Protein AF-A0A3P8KNN4-F1 (afdb_monomer_lite)

pLDDT: mean 94.52, std 4.61, range [65.12, 98.5]

Structure (mmCIF, N/CA/C/O backbone):
data_AF-A0A3P8KNN4-F1
#
_entry.id   AF-A0A3P8KNN4-F1
#
loop_
_atom_site.group_PDB
_atom_site.id
_atom_site.type_symbol
_atom_site.label_atom_id
_atom_site.label_alt_id
_atom_site.label_comp_id
_atom_site.label_asym_id
_atom_site.label_entity_id
_atom_site.label_seq_id
_atom_site.pdbx_PDB_ins_code
_atom_site.Cartn_x
_atom_site.Cartn_y
_atom_site.Cartn_z
_atom_site.occupancy
_atom_site.B_iso_or_equiv
_atom_site.auth_seq_id
_atom_site.auth_comp_id
_atom_site.auth_asym_id
_atom_site.auth_atom_id
_atom_site.pdbx_PDB_model_num
ATOM 1 N N . MET A 1 1 ? -0.830 -8.391 1.199 1.00 89.06 1 MET A N 1
ATOM 2 C CA . MET A 1 1 ? -1.633 -7.239 0.735 1.00 89.06 1 MET A CA 1
ATOM 3 C C . MET A 1 1 ? -1.130 -6.833 -0.636 1.00 89.06 1 MET A C 1
ATOM 5 O O . MET A 1 1 ? 0.076 -6.742 -0.816 1.00 89.06 1 MET A O 1
ATOM 9 N N . LEU A 1 2 ? -2.042 -6.671 -1.586 1.00 93.25 2 LEU A N 1
ATOM 10 C CA . LEU A 1 2 ? -1.797 -6.259 -2.965 1.00 93.25 2 LEU A CA 1
ATOM 11 C C . LEU A 1 2 ? -2.059 -4.754 -3.074 1.00 93.25 2 LEU A C 1
ATOM 13 O O . LEU A 1 2 ? -2.987 -4.263 -2.436 1.00 93.25 2 LEU A O 1
ATOM 17 N N . VAL A 1 3 ? -1.254 -4.030 -3.850 1.00 94.69 3 VAL A N 1
ATOM 18 C CA . VAL A 1 3 ? -1.303 -2.560 -3.957 1.00 94.69 3 VAL A CA 1
ATOM 19 C C . VAL A 1 3 ? -1.286 -2.149 -5.423 1.00 94.69 3 VAL A C 1
ATOM 21 O O . VAL A 1 3 ? -0.626 -2.799 -6.237 1.00 94.69 3 VAL A O 1
ATOM 24 N N . GLY A 1 4 ? -1.998 -1.075 -5.754 1.00 92.12 4 GLY A N 1
ATOM 25 C CA . GLY A 1 4 ? -1.993 -0.513 -7.096 1.00 92.12 4 GLY A CA 1
ATOM 26 C C . GLY A 1 4 ? -2.637 -1.462 -8.094 1.00 92.12 4 GLY A C 1
ATOM 27 O O . GLY A 1 4 ? -3.612 -2.141 -7.770 1.00 92.12 4 GLY A O 1
ATOM 28 N N . ARG A 1 5 ? -2.042 -1.594 -9.279 1.00 91.19 5 ARG A N 1
ATOM 29 C CA . ARG A 1 5 ? -2.497 -2.558 -10.301 1.00 91.19 5 ARG A CA 1
ATOM 30 C C . ARG A 1 5 ? -2.572 -3.996 -9.796 1.00 91.19 5 ARG A C 1
ATOM 32 O O . ARG A 1 5 ? -3.479 -4.730 -10.164 1.00 91.19 5 ARG A O 1
ATOM 39 N N . ALA A 1 6 ? -1.670 -4.406 -8.900 1.00 90.19 6 ALA A N 1
ATOM 40 C CA . ALA A 1 6 ? -1.710 -5.759 -8.347 1.00 90.19 6 ALA A CA 1
ATOM 41 C C . ALA A 1 6 ? -2.994 -6.023 -7.540 1.00 90.19 6 ALA A C 1
ATOM 43 O O . ALA A 1 6 ? -3.384 -7.176 -7.371 1.00 90.19 6 ALA A O 1
ATOM 44 N N . SER A 1 7 ? -3.660 -4.972 -7.044 1.00 93.25 7 SER A N 1
ATOM 45 C CA . SER A 1 7 ? -4.926 -5.107 -6.323 1.00 93.25 7 SER A CA 1
ATOM 46 C C . SER A 1 7 ? -6.096 -5.524 -7.213 1.00 93.25 7 SER A C 1
ATOM 48 O O . SER A 1 7 ? -7.048 -6.072 -6.676 1.00 93.25 7 SER A O 1
ATOM 50 N N . GLU A 1 8 ? -6.016 -5.373 -8.541 1.00 90.94 8 GLU A N 1
ATOM 51 C CA . GLU A 1 8 ? -7.066 -5.811 -9.480 1.00 90.94 8 GLU A CA 1
ATOM 52 C C . GLU A 1 8 ? -7.315 -7.327 -9.421 1.00 90.94 8 GLU A C 1
ATOM 54 O O . GLU A 1 8 ? -8.420 -7.791 -9.685 1.00 90.94 8 GLU A O 1
ATOM 59 N N . GLY A 1 9 ? -6.298 -8.105 -9.038 1.00 91.94 9 GLY A N 1
ATOM 60 C CA . GLY A 1 9 ? -6.416 -9.550 -8.843 1.00 91.94 9 GLY A CA 1
ATOM 61 C C . GLY A 1 9 ? -6.905 -9.966 -7.453 1.00 91.94 9 GLY A C 1
ATOM 62 O O . GLY A 1 9 ? -6.995 -11.163 -7.186 1.00 91.94 9 GLY A O 1
ATOM 63 N N . ALA A 1 10 ? -7.160 -9.026 -6.539 1.00 94.06 10 ALA A N 1
ATOM 64 C CA . ALA A 1 10 ? -7.597 -9.345 -5.185 1.00 94.06 10 ALA A CA 1
ATOM 65 C C . ALA A 1 10 ? -9.066 -9.786 -5.166 1.00 94.06 10 ALA A C 1
ATOM 67 O O . ALA A 1 10 ? -9.907 -9.186 -5.829 1.00 94.06 10 ALA A O 1
ATOM 68 N N . ALA A 1 11 ? -9.415 -10.765 -4.328 1.00 94.38 11 ALA A N 1
ATOM 69 C CA . ALA A 1 11 ? -10.823 -11.111 -4.124 1.00 94.38 11 ALA A CA 1
ATOM 70 C C . ALA A 1 11 ? -11.633 -9.960 -3.493 1.00 94.38 11 ALA A C 1
ATOM 72 O O . ALA A 1 11 ? -12.857 -9.913 -3.619 1.00 94.38 11 ALA A O 1
ATOM 73 N N . ARG A 1 12 ? -10.962 -9.042 -2.782 1.00 91.88 12 ARG A N 1
ATOM 74 C CA . ARG A 1 12 ? -11.549 -7.807 -2.248 1.00 91.88 12 ARG A CA 1
ATOM 75 C C . ARG A 1 12 ? -10.593 -6.636 -2.440 1.00 91.88 12 ARG A C 1
ATOM 77 O O . ARG A 1 12 ? -9.428 -6.729 -2.046 1.00 91.88 12 ARG A O 1
ATOM 84 N N . CYS A 1 13 ? -11.121 -5.539 -2.978 1.00 94.88 13 CYS A N 1
ATOM 85 C CA . CYS A 1 13 ? -10.400 -4.292 -3.217 1.00 94.88 13 CYS A CA 1
ATOM 86 C C . CYS A 1 13 ? -10.998 -3.153 -2.390 1.00 94.88 13 CYS A C 1
ATOM 88 O O . CYS A 1 13 ? -12.208 -3.080 -2.175 1.00 94.88 13 CYS A O 1
ATOM 90 N N . TYR A 1 14 ? -10.129 -2.246 -1.976 1.00 96.50 14 TYR A N 1
ATOM 91 C CA . TYR A 1 14 ? -10.417 -1.079 -1.162 1.00 96.50 14 TYR A CA 1
ATOM 92 C C . TYR A 1 14 ? -9.607 0.102 -1.690 1.00 96.50 14 TYR A C 1
ATOM 94 O O . TYR A 1 14 ? -8.619 -0.075 -2.404 1.00 96.50 14 TYR A O 1
ATOM 102 N N . GLN A 1 15 ? -10.004 1.307 -1.296 1.00 97.31 15 GLN A N 1
ATOM 103 C CA . GLN A 1 15 ? -9.280 2.532 -1.605 1.00 97.31 15 GLN A CA 1
ATOM 104 C C . GLN A 1 15 ? -8.919 3.249 -0.307 1.00 97.31 15 GLN A C 1
ATOM 106 O O . GLN A 1 15 ? -9.750 3.362 0.594 1.00 97.31 15 GLN A O 1
ATOM 111 N N . GLY A 1 16 ? -7.683 3.723 -0.204 1.00 97.44 16 GLY A N 1
ATOM 112 C CA . GLY A 1 16 ? -7.192 4.474 0.951 1.00 97.44 16 GLY A CA 1
ATOM 113 C C . GLY A 1 16 ? -6.251 5.589 0.527 1.00 97.44 16 GLY A C 1
ATOM 114 O O . GLY A 1 16 ? -5.900 5.690 -0.647 1.00 97.44 16 GLY A O 1
ATOM 115 N N . ASN A 1 17 ? -5.841 6.423 1.476 1.00 98.25 17 ASN A N 1
ATOM 116 C CA . ASN A 1 17 ? -4.956 7.558 1.226 1.00 98.25 17 ASN A CA 1
ATOM 117 C C . ASN A 1 17 ? -3.553 7.267 1.745 1.00 98.25 17 ASN A C 1
ATOM 119 O O . ASN A 1 17 ? -3.378 6.843 2.884 1.00 98.25 17 ASN A O 1
ATOM 123 N N . ILE A 1 18 ? -2.537 7.524 0.931 1.00 98.12 18 ILE A N 1
ATOM 124 C CA . ILE A 1 18 ? -1.146 7.400 1.349 1.00 98.12 18 ILE A CA 1
ATOM 125 C C . ILE A 1 18 ? -0.825 8.576 2.261 1.00 98.12 18 ILE A C 1
ATOM 127 O O . ILE A 1 18 ? -0.823 9.728 1.837 1.00 98.12 18 ILE A O 1
ATOM 131 N N . VAL A 1 19 ? -0.516 8.287 3.517 1.00 98.31 19 VAL A N 1
ATOM 132 C CA . VAL A 1 19 ? -0.096 9.302 4.490 1.00 98.31 19 VAL A CA 1
ATOM 133 C C . VAL A 1 19 ? 1.417 9.490 4.444 1.00 98.31 19 VAL A C 1
ATOM 135 O O . VAL A 1 19 ? 1.924 10.595 4.604 1.00 98.31 19 VAL A O 1
ATOM 138 N N . MET A 1 20 ? 2.151 8.407 4.193 1.00 97.94 20 MET A N 1
ATOM 139 C CA . MET A 1 20 ? 3.608 8.399 4.115 1.00 97.94 20 MET A CA 1
ATOM 140 C C . MET A 1 20 ? 4.066 7.234 3.238 1.00 97.94 20 MET A C 1
ATOM 142 O O . MET A 1 20 ? 3.434 6.177 3.208 1.00 97.94 20 MET A O 1
ATOM 146 N N . SER A 1 21 ? 5.214 7.388 2.589 1.00 97.50 21 SER A N 1
ATOM 147 C CA . SER A 1 21 ? 5.947 6.277 1.993 1.00 97.50 21 SER A CA 1
ATOM 148 C C . SER A 1 21 ? 7.440 6.394 2.274 1.00 97.50 21 SER A C 1
ATOM 150 O O . SER A 1 21 ? 7.977 7.482 2.475 1.00 97.50 21 SER A O 1
ATOM 152 N N . THR A 1 22 ? 8.126 5.256 2.322 1.00 97.69 22 THR A N 1
ATOM 153 C CA . THR A 1 22 ? 9.586 5.206 2.432 1.00 97.69 22 THR A CA 1
ATOM 154 C C . THR A 1 22 ? 10.146 4.044 1.624 1.00 97.69 22 THR A C 1
ATOM 156 O O . THR A 1 22 ? 9.503 3.000 1.499 1.00 97.69 22 THR A O 1
ATOM 159 N N . PHE A 1 23 ? 11.3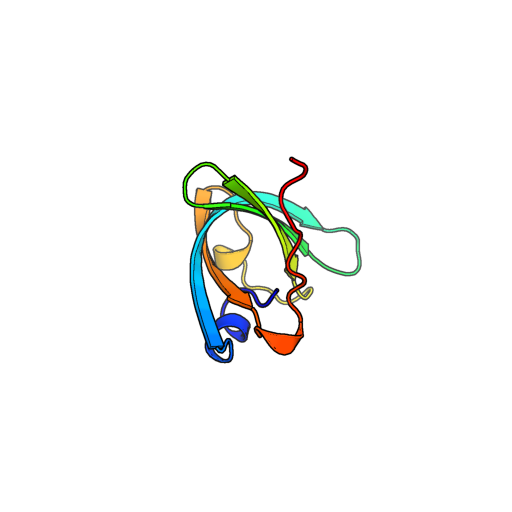42 4.221 1.069 1.00 96.62 23 PHE A N 1
ATOM 160 C CA . PHE A 1 23 ? 12.046 3.197 0.307 1.00 96.62 23 PHE A CA 1
ATOM 161 C C . PHE A 1 23 ? 13.184 2.615 1.142 1.00 96.62 23 PHE A C 1
ATOM 163 O O . PHE A 1 23 ? 14.045 3.348 1.621 1.00 96.62 23 PHE A O 1
ATOM 170 N N . CYS A 1 24 ? 13.207 1.293 1.312 1.00 93.06 24 CYS A N 1
ATOM 171 C CA . CYS A 1 24 ? 14.220 0.619 2.133 1.00 93.06 24 CYS A CA 1
ATOM 172 C C . CYS A 1 24 ? 15.384 0.016 1.326 1.00 93.06 24 CYS A C 1
ATOM 174 O O . CYS A 1 24 ? 16.175 -0.739 1.883 1.00 93.06 24 CYS A O 1
ATOM 176 N N . GLY A 1 25 ? 15.467 0.286 0.019 1.00 91.69 25 GLY A N 1
ATOM 177 C CA . GLY A 1 25 ? 16.448 -0.327 -0.885 1.00 91.69 25 GLY A CA 1
ATOM 178 C C . GLY A 1 25 ? 15.924 -1.545 -1.652 1.00 91.69 25 GLY A C 1
ATOM 179 O O . GLY A 1 25 ? 16.452 -1.851 -2.715 1.00 91.69 25 GLY A O 1
ATOM 180 N N . LEU A 1 26 ? 14.870 -2.209 -1.157 1.00 95.38 26 LEU A N 1
ATOM 181 C CA . LEU A 1 26 ? 14.290 -3.416 -1.777 1.00 95.38 26 LEU A CA 1
ATOM 182 C C . LEU A 1 26 ? 12.804 -3.292 -2.132 1.00 95.38 26 LEU A C 1
ATOM 184 O O . LEU A 1 26 ? 12.329 -3.972 -3.035 1.00 95.38 26 LEU A O 1
ATOM 188 N N . HIS A 1 27 ? 12.056 -2.462 -1.410 1.00 96.44 27 HIS A N 1
ATOM 189 C CA . HIS A 1 27 ? 10.635 -2.229 -1.644 1.00 96.44 27 HIS A CA 1
ATOM 190 C C . HIS A 1 27 ? 10.212 -0.882 -1.060 1.00 96.44 27 HIS A C 1
ATOM 192 O O . HIS A 1 27 ? 10.907 -0.291 -0.222 1.00 96.44 27 HIS A O 1
ATOM 198 N N . TRP A 1 28 ? 9.035 -0.425 -1.466 1.00 97.38 28 TRP A N 1
ATOM 199 C CA . TRP A 1 28 ? 8.340 0.661 -0.797 1.00 97.38 28 TRP A CA 1
ATOM 200 C C . TRP A 1 28 ? 7.594 0.129 0.419 1.00 97.38 28 TRP A C 1
ATOM 202 O O . TRP A 1 28 ? 6.938 -0.909 0.351 1.00 97.38 28 TRP A O 1
ATOM 212 N N . LYS A 1 29 ? 7.679 0.860 1.527 1.00 97.69 29 LYS A N 1
ATOM 213 C CA . LYS A 1 29 ? 6.772 0.729 2.665 1.00 97.69 29 LYS A CA 1
ATOM 214 C C . LYS A 1 29 ? 5.790 1.885 2.588 1.00 97.69 29 LYS A C 1
ATOM 216 O O . LYS A 1 29 ? 6.206 3.042 2.651 1.00 97.69 29 LYS A O 1
ATOM 221 N N . LEU A 1 30 ? 4.514 1.572 2.426 1.00 97.94 30 LEU A N 1
ATOM 222 C CA . LEU A 1 30 ? 3.437 2.549 2.352 1.00 97.94 30 LEU A CA 1
ATOM 223 C C . LEU A 1 30 ? 2.659 2.532 3.659 1.00 97.94 30 LEU A C 1
ATOM 225 O O . LEU A 1 30 ? 2.336 1.459 4.170 1.00 97.94 30 LEU A O 1
ATOM 229 N N . LEU A 1 31 ? 2.340 3.715 4.163 1.00 98.25 31 LEU A N 1
ATOM 230 C CA . LEU A 1 31 ? 1.402 3.909 5.253 1.00 98.25 31 LEU A CA 1
ATOM 231 C C . LEU A 1 31 ? 0.109 4.475 4.665 1.00 98.25 31 LEU A C 1
ATOM 233 O O . LEU A 1 31 ? 0.113 5.572 4.104 1.00 98.25 31 LEU A O 1
ATOM 237 N N . ILE A 1 32 ? -0.972 3.710 4.773 1.00 98.50 32 ILE A N 1
ATOM 238 C CA . ILE A 1 32 ? -2.257 3.981 4.132 1.00 98.50 32 ILE A CA 1
ATOM 239 C C . ILE A 1 32 ? -3.305 4.204 5.219 1.00 98.50 32 ILE A C 1
ATOM 241 O O . ILE A 1 32 ? -3.445 3.378 6.116 1.00 98.50 32 ILE A O 1
ATOM 245 N N . GLU A 1 33 ? -4.044 5.301 5.139 1.00 98.31 33 GLU A N 1
ATOM 246 C CA . GLU A 1 33 ? -5.245 5.524 5.940 1.00 98.31 33 GLU A CA 1
ATOM 247 C C . GLU A 1 33 ? -6.470 4.992 5.187 1.00 98.31 33 GLU A C 1
ATOM 249 O O . GLU A 1 33 ? -6.629 5.224 3.984 1.00 98.31 33 GLU A O 1
ATOM 254 N N . HIS A 1 34 ? -7.318 4.250 5.893 1.00 97.75 34 HIS A N 1
ATOM 255 C CA . HIS A 1 34 ? -8.608 3.792 5.401 1.00 97.75 34 HIS A CA 1
ATOM 256 C C . HIS A 1 34 ? -9.601 3.672 6.559 1.00 97.75 34 HIS A C 1
ATOM 258 O O . HIS A 1 34 ? -9.391 2.879 7.476 1.00 97.75 34 HIS A O 1
ATOM 264 N N . GLN A 1 35 ? -10.704 4.422 6.493 1.00 96.38 35 GLN A N 1
ATOM 265 C CA . GLN A 1 35 ? -11.797 4.371 7.477 1.00 96.38 35 GLN A CA 1
ATOM 266 C C . GLN A 1 35 ? -11.328 4.587 8.929 1.00 96.38 35 GLN A C 1
ATOM 268 O O . GLN A 1 35 ? -11.799 3.932 9.857 1.00 96.38 35 GLN A O 1
ATOM 273 N N . GLY A 1 36 ? -10.381 5.502 9.135 1.00 96.44 36 GLY A N 1
ATOM 274 C CA . GLY A 1 36 ? -9.804 5.804 10.445 1.00 96.44 36 GLY A CA 1
ATOM 275 C C . GLY A 1 36 ? -8.774 4.781 10.930 1.00 96.44 36 GLY A C 1
ATOM 276 O O . GLY A 1 36 ? -8.272 4.913 12.046 1.00 96.44 36 GLY A O 1
ATOM 277 N N . GLN A 1 37 ? -8.437 3.775 10.120 1.00 96.81 37 GLN A N 1
ATOM 278 C CA . GLN A 1 37 ? -7.405 2.789 10.422 1.00 96.81 37 GLN A CA 1
ATOM 279 C C . GLN A 1 37 ? -6.139 3.049 9.610 1.00 96.81 37 GLN A C 1
ATOM 281 O O . GLN A 1 37 ? -6.190 3.427 8.440 1.00 96.81 37 GLN A O 1
ATOM 286 N N . MET A 1 38 ? -4.990 2.790 10.235 1.00 97.69 38 MET A N 1
ATOM 287 C CA . MET A 1 38 ? -3.685 2.866 9.585 1.00 97.69 38 MET A CA 1
ATOM 288 C C . MET A 1 38 ? -3.226 1.469 9.170 1.00 97.69 38 MET A C 1
ATOM 290 O O . MET A 1 38 ? -3.119 0.562 9.994 1.00 97.69 38 MET A O 1
ATOM 294 N N . LEU A 1 39 ? -2.921 1.313 7.889 1.00 97.00 39 LEU A N 1
ATOM 295 C CA . LEU A 1 39 ? -2.494 0.074 7.256 1.00 97.00 39 LEU A CA 1
ATOM 296 C C . LEU A 1 39 ? -1.066 0.232 6.734 1.00 97.00 39 LEU A C 1
ATOM 298 O O . LEU A 1 39 ? -0.698 1.281 6.207 1.00 97.00 39 LEU A O 1
ATOM 302 N N . VAL A 1 40 ? -0.266 -0.829 6.833 1.00 96.75 40 VAL A N 1
ATOM 303 C CA . VAL A 1 40 ? 1.088 -0.864 6.266 1.00 96.75 40 VAL A CA 1
ATOM 304 C C . VAL A 1 40 ? 1.126 -1.832 5.094 1.00 96.75 40 VAL A C 1
ATOM 306 O O . VAL A 1 40 ? 0.745 -2.996 5.224 1.00 96.75 40 VAL A O 1
ATOM 309 N N . ALA A 1 41 ? 1.618 -1.354 3.954 1.00 96.50 41 ALA A N 1
ATOM 310 C CA . ALA A 1 41 ? 1.809 -2.145 2.747 1.00 96.50 41 ALA A CA 1
ATOM 311 C C . ALA A 1 41 ? 3.278 -2.203 2.344 1.00 96.50 41 ALA A C 1
ATOM 313 O O . ALA A 1 41 ? 4.004 -1.219 2.471 1.00 96.50 41 ALA A O 1
ATOM 314 N N . TYR A 1 42 ? 3.678 -3.335 1.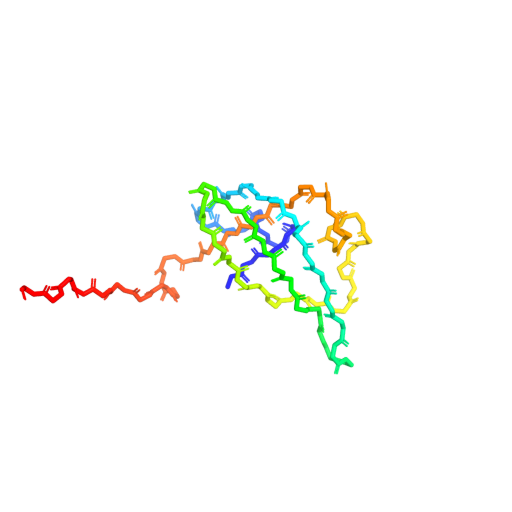776 1.00 95.31 42 TYR A N 1
ATOM 315 C CA . TYR A 1 42 ? 4.944 -3.474 1.070 1.00 95.31 42 TYR A CA 1
ATOM 316 C C . TYR A 1 42 ? 4.652 -3.572 -0.421 1.00 95.31 42 TYR A C 1
ATOM 318 O O . TYR A 1 42 ? 3.826 -4.390 -0.825 1.00 95.31 42 TYR A O 1
ATOM 326 N N . ALA A 1 43 ? 5.308 -2.739 -1.222 1.00 95.56 43 ALA A N 1
ATOM 327 C CA . ALA A 1 43 ? 5.071 -2.659 -2.657 1.00 95.56 43 ALA A CA 1
ATOM 328 C C . ALA A 1 43 ? 6.387 -2.728 -3.449 1.00 95.56 43 ALA A C 1
ATOM 330 O O . ALA A 1 43 ? 7.428 -2.296 -2.943 1.00 95.56 43 ALA A O 1
ATOM 331 N N . PRO A 1 44 ? 6.370 -3.288 -4.669 1.00 94.19 44 PRO A N 1
ATOM 332 C CA . PRO A 1 44 ? 7.580 -3.509 -5.454 1.00 94.19 44 PRO A CA 1
ATOM 333 C C . PRO A 1 44 ? 8.250 -2.191 -5.866 1.00 94.19 44 PRO A C 1
ATOM 335 O O . PRO A 1 44 ? 7.631 -1.130 -5.847 1.00 94.19 44 PRO A O 1
ATOM 338 N N . VAL A 1 45 ? 9.542 -2.253 -6.199 1.00 94.38 45 VAL A N 1
ATOM 339 C CA . VAL A 1 45 ? 10.391 -1.071 -6.455 1.00 94.38 45 VAL A CA 1
ATOM 340 C C . VAL A 1 45 ? 9.882 -0.182 -7.591 1.00 94.38 45 VAL A C 1
ATOM 342 O O . VAL A 1 45 ? 10.091 1.029 -7.560 1.00 94.38 45 VAL A O 1
ATOM 345 N N . ASP A 1 46 ? 9.202 -0.787 -8.560 1.00 93.44 46 ASP A N 1
ATOM 346 C CA . ASP A 1 46 ? 8.658 -0.186 -9.774 1.00 93.44 46 ASP A CA 1
ATOM 347 C C . ASP A 1 46 ? 7.233 0.361 -9.597 1.00 93.44 46 ASP A C 1
ATOM 349 O O . ASP A 1 46 ? 6.599 0.757 -10.576 1.00 93.44 46 ASP A O 1
ATOM 353 N N . LEU A 1 47 ? 6.733 0.428 -8.356 1.00 94.56 47 LEU A N 1
ATOM 354 C CA . LEU A 1 47 ? 5.446 1.043 -8.053 1.00 94.56 47 LEU A CA 1
ATOM 355 C C . LEU A 1 47 ? 5.395 2.486 -8.610 1.00 94.56 47 LEU A C 1
ATOM 357 O O . LEU A 1 47 ? 6.266 3.302 -8.268 1.00 94.56 47 LEU A O 1
ATOM 361 N N . PRO A 1 48 ? 4.384 2.826 -9.436 1.00 94.94 48 PRO A N 1
ATOM 362 C CA . PRO A 1 48 ? 4.267 4.149 -10.036 1.00 94.94 48 PRO A CA 1
ATOM 363 C C . PRO A 1 48 ? 4.274 5.264 -8.991 1.00 94.94 48 PRO A C 1
ATOM 365 O O . PRO A 1 48 ? 3.716 5.118 -7.907 1.00 94.94 48 PRO A O 1
ATOM 368 N N . GLU A 1 49 ? 4.863 6.412 -9.327 1.00 94.88 49 GLU A N 1
ATOM 369 C CA . GLU A 1 49 ? 5.002 7.545 -8.402 1.00 94.88 49 GLU A CA 1
ATOM 370 C C . GLU A 1 49 ? 3.667 7.989 -7.789 1.00 94.88 49 GLU A C 1
ATOM 372 O O . GLU A 1 49 ? 3.562 8.145 -6.572 1.00 94.88 49 GLU A O 1
ATOM 377 N N . GLN A 1 50 ? 2.625 8.087 -8.614 1.00 93.81 50 GLN A N 1
ATOM 378 C CA . GLN A 1 50 ? 1.266 8.431 -8.189 1.00 93.81 50 GLN A CA 1
ATOM 379 C C . GLN A 1 50 ? 0.685 7.461 -7.141 1.00 93.81 50 GLN A C 1
ATOM 381 O O . GLN A 1 50 ? -0.153 7.855 -6.342 1.00 93.81 50 GLN A O 1
ATOM 386 N N . GLU A 1 51 ? 1.160 6.213 -7.101 1.00 95.12 51 GLU A N 1
ATOM 387 C CA . GLU A 1 51 ? 0.701 5.163 -6.182 1.00 95.12 51 GLU A CA 1
ATOM 388 C C . GLU A 1 51 ? 1.590 5.035 -4.932 1.00 95.12 51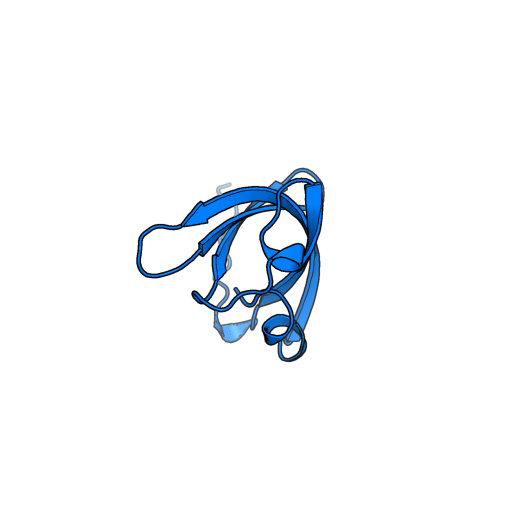 GLU A C 1
ATOM 390 O O . GLU A 1 51 ? 1.345 4.176 -4.088 1.00 95.12 51 GLU A O 1
ATOM 395 N N . ARG A 1 52 ? 2.619 5.883 -4.785 1.00 94.94 52 ARG A N 1
ATOM 396 C CA . ARG A 1 52 ? 3.502 5.937 -3.602 1.00 94.94 52 ARG A CA 1
ATOM 397 C C . ARG A 1 52 ? 3.630 7.329 -2.985 1.00 94.94 52 ARG A C 1
ATOM 399 O O . ARG A 1 52 ? 4.258 7.464 -1.940 1.00 94.94 52 ARG A O 1
ATOM 406 N N . MET A 1 53 ? 3.090 8.366 -3.611 1.00 97.31 53 MET A N 1
ATOM 407 C CA . MET A 1 53 ? 3.177 9.745 -3.128 1.00 97.31 53 MET A CA 1
ATOM 408 C C . MET A 1 53 ? 2.195 10.006 -1.985 1.00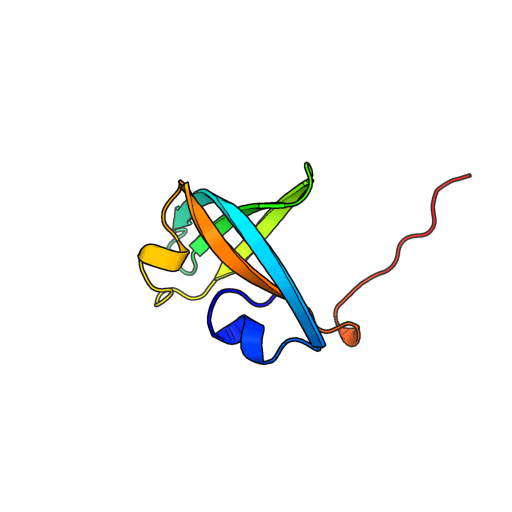 97.31 53 MET A C 1
ATOM 410 O O . MET A 1 53 ? 1.025 9.640 -2.064 1.00 97.31 53 MET A O 1
ATOM 414 N N . ALA A 1 54 ? 2.656 10.680 -0.929 1.00 97.19 54 ALA A N 1
ATOM 415 C CA . ALA A 1 54 ? 1.776 11.106 0.155 1.00 97.19 54 ALA A CA 1
ATOM 416 C C . ALA A 1 54 ? 0.687 12.067 -0.361 1.00 97.19 54 ALA A C 1
ATOM 418 O O . ALA A 1 54 ? 0.924 12.878 -1.257 1.00 97.19 54 ALA A O 1
ATOM 419 N N . GLY A 1 55 ? -0.513 11.957 0.205 1.00 96.56 55 GLY A N 1
ATOM 420 C CA 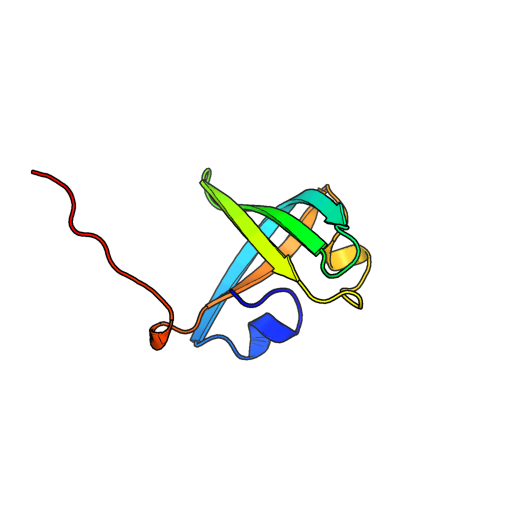. GLY A 1 55 ? -1.708 12.684 -0.216 1.00 96.56 55 GLY A CA 1
ATOM 421 C C . GLY A 1 55 ? -2.445 12.069 -1.410 1.00 96.56 55 GLY A C 1
ATOM 422 O O . GLY A 1 55 ? -3.536 12.531 -1.731 1.00 96.56 55 GLY A O 1
ATOM 423 N N . GLN A 1 56 ? -1.894 11.038 -2.060 1.00 97.44 56 GLN A N 1
ATOM 424 C CA . GLN A 1 56 ? -2.573 10.337 -3.152 1.00 97.44 56 GLN A CA 1
ATOM 425 C C . GLN A 1 56 ? -3.446 9.197 -2.632 1.00 97.44 56 GLN A C 1
ATOM 427 O O . GLN A 1 56 ? -3.120 8.548 -1.634 1.00 97.44 56 GLN A O 1
ATOM 432 N N . SER A 1 57 ? -4.541 8.921 -3.339 1.00 96.81 57 SER A N 1
ATOM 433 C CA . SER A 1 57 ? -5.331 7.717 -3.100 1.00 96.81 57 SER A CA 1
ATOM 434 C C . SER A 1 57 ? -4.720 6.519 -3.826 1.00 96.81 57 SER A C 1
ATOM 436 O O . SER A 1 57 ? -4.250 6.633 -4.955 1.00 96.81 57 SER A O 1
ATOM 438 N N . VAL A 1 58 ? -4.775 5.347 -3.201 1.00 97.06 58 VAL A N 1
ATOM 439 C CA . VAL A 1 58 ? -4.250 4.093 -3.743 1.00 97.06 58 VAL A CA 1
ATOM 440 C C . VAL A 1 58 ? -5.262 2.970 -3.555 1.00 97.06 58 VAL A C 1
ATOM 442 O O . VAL A 1 58 ? -5.950 2.900 -2.533 1.00 97.06 58 VAL A O 1
ATOM 445 N N . SER A 1 59 ? -5.352 2.087 -4.550 1.00 97.25 59 SER A N 1
ATOM 446 C CA . SER A 1 59 ? -6.131 0.854 -4.436 1.00 97.25 59 SER A CA 1
ATOM 447 C C . SER A 1 59 ? -5.298 -0.224 -3.755 1.00 97.25 59 SER A C 1
ATOM 449 O O . SER A 1 59 ? -4.111 -0.385 -4.044 1.00 97.25 59 SER A O 1
ATOM 451 N N . PHE A 1 60 ? -5.908 -0.972 -2.845 1.00 96.88 60 PHE A N 1
ATOM 452 C CA . PHE A 1 60 ? -5.270 -2.102 -2.186 1.00 96.88 60 PHE A CA 1
ATOM 453 C C . PHE A 1 60 ? -6.269 -3.233 -1.963 1.00 96.88 60 PHE A C 1
ATOM 455 O O . PHE A 1 60 ? -7.479 -3.036 -1.979 1.00 96.88 60 PHE A O 1
ATOM 462 N N . GLY A 1 61 ? -5.767 -4.442 -1.756 1.00 96.31 61 GLY A N 1
ATOM 463 C CA . GLY A 1 61 ? -6.615 -5.610 -1.567 1.00 96.31 61 GLY A CA 1
ATOM 464 C C . GLY A 1 61 ? -5.878 -6.784 -0.952 1.00 96.31 61 GLY A C 1
ATOM 465 O O . GLY A 1 61 ? -4.668 -6.743 -0.713 1.00 96.31 61 GLY A O 1
ATOM 466 N N . PHE A 1 62 ? -6.604 -7.856 -0.675 1.00 94.81 62 PHE A N 1
ATOM 467 C CA . PHE A 1 62 ? -6.015 -9.088 -0.163 1.00 94.81 62 PHE A CA 1
ATOM 468 C C . PHE A 1 62 ? -6.769 -10.315 -0.663 1.00 94.81 62 PHE A C 1
ATOM 470 O O . PHE A 1 62 ? -7.929 -10.228 -1.068 1.00 94.81 62 PHE A O 1
ATOM 477 N N . GLN A 1 63 ? -6.081 -11.454 -0.615 1.00 94.38 63 GLN A N 1
ATOM 478 C CA . GLN A 1 63 ? -6.696 -12.758 -0.808 1.00 94.38 63 GLN A CA 1
ATOM 479 C C . GLN A 1 63 ? -7.144 -13.304 0.555 1.00 94.38 63 GLN A C 1
ATOM 481 O O . GLN A 1 63 ? -6.314 -13.334 1.471 1.00 94.38 63 GLN A O 1
ATOM 486 N N . PRO A 1 64 ? -8.419 -13.698 0.735 1.00 93.50 64 PRO A N 1
ATOM 487 C CA . PRO A 1 64 ? -8.941 -14.221 1.996 1.00 93.50 64 PRO A CA 1
ATOM 488 C C . PRO A 1 64 ? -8.112 -15.369 2.571 1.00 93.50 64 PRO A C 1
ATOM 490 O O . PRO A 1 64 ? -7.960 -15.463 3.783 1.00 93.50 64 PRO A O 1
ATOM 493 N N . GLU A 1 65 ? -7.505 -16.187 1.714 1.00 94.00 65 GLU A N 1
ATOM 494 C CA . GLU A 1 65 ? -6.668 -17.332 2.081 1.00 94.00 65 GLU A CA 1
ATOM 495 C C . GLU A 1 65 ? -5.355 -16.910 2.763 1.00 94.00 65 GLU A C 1
ATOM 497 O O . GLU A 1 65 ? -4.714 -17.712 3.436 1.00 94.00 65 GLU A O 1
ATOM 502 N N . GLN A 1 66 ? -4.945 -15.649 2.595 1.00 92.25 66 GLN A N 1
ATOM 503 C CA . GLN A 1 66 ? -3.767 -15.056 3.233 1.00 92.25 66 GLN A CA 1
ATOM 504 C C . GLN A 1 66 ? -4.118 -14.258 4.496 1.00 92.25 66 GLN A C 1
ATOM 506 O O . GLN A 1 66 ? -3.221 -13.724 5.152 1.00 92.25 66 GLN A O 1
ATOM 511 N N . ALA A 1 67 ? -5.406 -14.122 4.820 1.00 92.81 67 ALA A N 1
ATOM 512 C CA . ALA A 1 67 ? -5.857 -13.396 5.995 1.00 92.81 67 ALA A CA 1
ATOM 513 C C . ALA A 1 67 ? -5.888 -14.309 7.226 1.00 92.81 67 ALA A C 1
ATOM 515 O O . ALA A 1 67 ? -6.219 -15.490 7.150 1.00 92.81 67 ALA A O 1
ATOM 516 N N . MET A 1 68 ? -5.583 -13.729 8.385 1.00 94.25 68 MET A N 1
ATOM 517 C CA . MET A 1 68 ? -5.731 -14.385 9.678 1.00 94.25 68 MET A CA 1
ATOM 518 C C . MET A 1 68 ? -6.827 -13.675 10.464 1.00 94.25 68 MET A C 1
ATOM 520 O O . MET A 1 68 ? -6.779 -12.461 10.649 1.00 94.25 68 MET A O 1
ATOM 524 N N . THR A 1 69 ? -7.818 -14.431 10.924 1.00 92.06 69 THR A N 1
ATOM 525 C CA . THR A 1 69 ? -8.859 -13.928 11.823 1.00 92.06 69 THR A CA 1
ATOM 526 C C . THR A 1 69 ? -8.470 -14.182 13.267 1.00 92.06 69 THR A C 1
ATOM 528 O O . THR A 1 69 ? -8.172 -15.314 13.648 1.00 92.06 69 THR A O 1
ATOM 531 N N . PHE A 1 70 ? -8.535 -13.133 14.076 1.00 91.06 70 PHE A N 1
ATOM 532 C CA . PHE A 1 70 ? -8.333 -13.206 15.516 1.00 91.06 70 PHE A CA 1
ATOM 533 C C . PHE A 1 70 ? -9.693 -13.227 16.210 1.00 91.06 70 PHE A C 1
ATOM 535 O O . PHE A 1 70 ? -10.645 -12.604 15.741 1.00 91.06 70 PHE A O 1
ATOM 542 N N . ARG A 1 71 ? -9.794 -13.964 17.318 1.00 91.88 71 ARG A N 1
ATOM 543 C CA . ARG A 1 71 ? -10.959 -13.870 18.204 1.00 91.88 71 ARG A CA 1
ATOM 544 C C . ARG A 1 71 ? -10.766 -12.673 19.121 1.00 91.88 71 ARG A C 1
ATOM 546 O O . ARG A 1 71 ? -9.652 -12.448 19.589 1.00 91.88 71 ARG A O 1
ATOM 553 N N . GLU A 1 72 ? -11.842 -11.946 19.392 1.00 88.31 72 GLU A N 1
ATOM 554 C CA . GLU A 1 72 ? -11.831 -10.957 20.464 1.00 88.31 72 GLU A CA 1
ATOM 555 C C . GLU A 1 72 ? -11.567 -11.671 21.793 1.00 88.31 72 GLU A C 1
ATOM 557 O O . GLU A 1 72 ? -12.123 -12.738 22.073 1.00 88.31 72 GLU A O 1
ATOM 562 N N . SER A 1 73 ? -10.656 -11.113 22.584 1.00 78.75 73 SER A N 1
ATOM 563 C CA . SER A 1 73 ? -10.476 -11.520 23.971 1.00 78.75 73 SER A CA 1
ATOM 564 C C . SER A 1 73 ? -11.700 -11.063 24.761 1.00 78.75 73 SER A C 1
ATOM 566 O O . SER A 1 73 ? -12.029 -9.878 24.717 1.00 78.75 73 SER A O 1
ATOM 568 N N . ALA A 1 74 ? -12.363 -12.023 25.412 1.00 65.12 74 ALA A N 1
ATOM 569 C CA . ALA A 1 74 ? -13.545 -11.817 26.248 1.00 65.12 74 ALA A CA 1
ATOM 570 C C . ALA A 1 74 ? -13.301 -10.850 27.416 1.00 65.12 74 ALA A C 1
ATOM 572 O O . ALA A 1 74 ? -12.149 -10.806 27.911 1.00 65.12 74 ALA A O 1
#

Organism: Raoultella terrigena (NCBI:txid577)

Foldseek 3Di:
DAKAPRQVPAPDKDKWFFQAWDDPPAWIWTWTDDPNDTDIDTGGPPPDPLRHDGGHMIMHHHHPVPDDDDDDDD

Secondary structur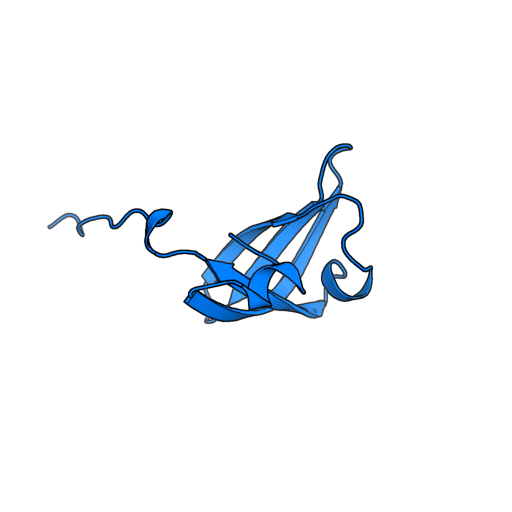e (DSSP, 8-state):
-EEGGGGGGSSEEEEEEEEEEEE-SSSEEEEEEETTEEEEEEE-TT--GGGTSTT-EEEEEE-GGG--PPPPP-

Radius of gyration: 12.84 Å; chains: 1; bounding box: 30×30×36 Å

Sequence (74 aa):
MLVGRASEGAARCYQGNIVMSTFCGLHWKLLIEHQGQMLVAYAPVDLPEQERMAGQSVSFGFQPEQAMTFRESA